Protein AF-A0A4Y8CAW3-F1 (afdb_monomer_lite)

Secondary structure (DSSP, 8-state):
-TTSTTHHHHHHHHH-EEEEEETTEEEEEEHHHHHHHHHHHHHHHHHHHHHHHHHHHSGGG-HHHHHHHHHHHHHHHHHHHHHHHHHHTT-HHHHTTTTTTT---HHHHHHHHHHTGGGS-HHHHHHHHHHHHHH-

pLDDT: mean 84.53, std 7.82, range [66.5, 94.62]

Foldseek 3Di:
DCPDPCNVVVVCQQQDWDWDDDPVDIDIDGNVVVCCVVVVVVVVVVLVVVVVCCCPPNPVVDVVSCVVLLVVLVCLQPVQLVVQCVVCVVPPVSNVCSLVSQQDDLVVVLVVVVVVPPPDDPVVNVSSSSSNSNSD

Structure (mmCIF, N/CA/C/O backbone):
data_AF-A0A4Y8CAW3-F1
#
_entry.id   AF-A0A4Y8CAW3-F1
#
loop_
_atom_site.group_PDB
_atom_site.id
_atom_site.type_symbol
_atom_site.label_atom_id
_atom_site.label_alt_id
_atom_site.label_comp_id
_atom_site.label_asym_id
_atom_site.label_entity_id
_atom_site.label_seq_id
_atom_site.pdbx_PDB_ins_code
_atom_site.Cartn_x
_atom_site.Cartn_y
_atom_site.Cartn_z
_atom_site.occupancy
_atom_site.B_iso_or_equiv
_atom_site.auth_seq_id
_atom_site.auth_comp_id
_atom_site.auth_asym_id
_atom_site.auth_atom_id
_atom_site.pdbx_PDB_model_num
ATOM 1 N N . CYS A 1 1 ? 8.414 15.376 -11.553 1.00 75.94 1 CYS A N 1
ATOM 2 C CA . CYS A 1 1 ? 9.482 15.003 -12.511 1.00 75.94 1 CYS A CA 1
ATOM 3 C C . CYS A 1 1 ? 8.961 14.309 -13.769 1.00 75.94 1 CYS A C 1
ATOM 5 O O . CYS A 1 1 ? 9.469 14.597 -14.839 1.00 75.94 1 CYS A O 1
ATOM 7 N N . LYS A 1 2 ? 7.933 13.449 -13.689 1.00 84.00 2 LYS A N 1
ATOM 8 C CA . LYS A 1 2 ? 7.431 12.707 -14.861 1.00 84.00 2 LYS A CA 1
ATOM 9 C C . LYS A 1 2 ? 6.878 13.574 -16.010 1.00 84.00 2 LYS A C 1
ATOM 11 O O . LYS A 1 2 ? 7.006 13.184 -17.157 1.00 84.00 2 LYS A O 1
ATOM 16 N N . ASN A 1 3 ? 6.331 14.757 -15.713 1.00 90.88 3 ASN A N 1
ATOM 17 C CA . ASN A 1 3 ? 5.766 15.675 -16.719 1.00 90.88 3 ASN A CA 1
ATOM 18 C C . ASN A 1 3 ? 6.699 16.848 -17.081 1.00 90.88 3 ASN A C 1
ATOM 20 O O . ASN A 1 3 ? 6.252 17.817 -17.686 1.00 90.88 3 ASN A O 1
ATOM 24 N N . SER A 1 4 ? 7.969 16.815 -16.664 1.00 93.38 4 SER A N 1
ATOM 25 C CA . SER A 1 4 ? 8.944 17.867 -16.982 1.00 93.38 4 SER A CA 1
ATOM 26 C C . SER A 1 4 ? 9.959 17.400 -18.030 1.00 93.38 4 SER A C 1
ATOM 28 O O . SER A 1 4 ? 9.973 16.237 -18.429 1.00 93.38 4 SER A O 1
ATOM 30 N N . SER A 1 5 ? 10.850 18.299 -18.461 1.00 91.94 5 SER A N 1
ATOM 31 C CA . SER A 1 5 ? 11.972 17.980 -19.363 1.00 91.94 5 SER A CA 1
ATOM 32 C C . SER A 1 5 ? 12.932 16.919 -18.804 1.00 91.94 5 SER A C 1
ATOM 34 O O . SER A 1 5 ? 13.673 16.304 -19.561 1.00 91.94 5 SER A O 1
ATOM 36 N N . LEU A 1 6 ? 12.892 16.670 -17.491 1.00 91.50 6 LEU A N 1
ATOM 37 C CA . LEU A 1 6 ? 13.658 15.628 -16.799 1.00 91.50 6 LEU A CA 1
ATOM 38 C C . LEU A 1 6 ? 12.946 14.263 -16.779 1.00 91.50 6 LEU A C 1
ATOM 40 O O . LEU A 1 6 ? 13.395 13.354 -16.084 1.00 91.50 6 LEU A O 1
ATOM 44 N N . SER A 1 7 ? 11.830 14.115 -17.495 1.00 92.31 7 SER A N 1
ATOM 45 C CA . SER A 1 7 ? 11.023 12.890 -17.518 1.00 92.31 7 SER A CA 1
ATOM 46 C C . SER A 1 7 ? 11.817 11.660 -17.945 1.00 92.31 7 SER A C 1
ATOM 48 O O . SER A 1 7 ? 11.718 10.644 -17.269 1.00 92.31 7 SER A O 1
ATOM 50 N N . VAL A 1 8 ? 12.646 11.783 -18.987 1.00 90.25 8 VAL A N 1
ATOM 51 C CA . VAL A 1 8 ? 13.484 10.693 -19.517 1.00 90.25 8 VAL A CA 1
ATOM 52 C C . VAL A 1 8 ? 14.478 10.207 -18.464 1.00 90.25 8 VAL A C 1
ATOM 54 O O . VAL A 1 8 ? 14.491 9.032 -18.120 1.00 90.25 8 VAL A O 1
ATOM 57 N N . ILE A 1 9 ? 15.237 11.127 -17.859 1.00 92.06 9 ILE A N 1
ATOM 58 C CA . ILE A 1 9 ? 16.205 10.795 -16.800 1.00 92.06 9 ILE A CA 1
ATOM 59 C C . ILE A 1 9 ? 15.499 10.127 -15.615 1.00 92.06 9 ILE A C 1
ATOM 61 O O . ILE A 1 9 ? 16.007 9.168 -15.041 1.00 92.06 9 ILE A O 1
ATOM 65 N N . TYR A 1 10 ? 14.314 10.622 -15.251 1.00 91.19 10 TYR A N 1
ATOM 66 C CA . TYR A 1 10 ? 13.515 10.057 -14.172 1.00 91.19 10 TYR A CA 1
ATOM 67 C C . TYR A 1 10 ? 13.047 8.628 -14.492 1.00 91.19 10 TYR A C 1
ATOM 69 O O . TYR A 1 10 ? 13.227 7.742 -13.664 1.00 91.19 10 TYR A O 1
ATOM 77 N N . THR A 1 11 ? 12.475 8.375 -15.673 1.00 89.94 11 THR A N 1
ATOM 78 C CA . THR A 1 11 ? 12.001 7.031 -16.044 1.00 89.94 11 THR A CA 1
ATOM 79 C C . THR A 1 11 ? 13.142 6.039 -16.201 1.00 89.94 11 THR A C 1
ATOM 81 O O . THR A 1 11 ? 13.036 4.923 -15.702 1.00 89.94 11 THR A O 1
ATOM 84 N N . ASP A 1 12 ? 14.242 6.452 -16.827 1.00 91.38 12 ASP A N 1
ATOM 85 C CA . ASP A 1 12 ? 15.396 5.583 -17.067 1.00 91.38 12 ASP A CA 1
ATOM 86 C C . ASP A 1 12 ? 16.062 5.181 -15.752 1.00 91.38 12 ASP A C 1
ATOM 88 O O . ASP A 1 12 ? 16.448 4.027 -15.576 1.00 91.38 12 ASP A O 1
ATOM 92 N N . PHE A 1 13 ? 16.130 6.108 -14.792 1.00 91.25 13 PHE A N 1
ATOM 93 C CA . PHE A 1 13 ? 16.611 5.809 -13.450 1.00 91.25 13 PHE A CA 1
ATOM 94 C C . PHE A 1 13 ? 15.757 4.734 -12.769 1.00 91.25 13 PHE A C 1
ATOM 96 O O . PHE A 1 13 ? 16.299 3.750 -12.279 1.00 91.25 13 PHE A O 1
ATOM 103 N N . PHE A 1 14 ? 14.428 4.875 -12.756 1.00 90.94 14 PHE A N 1
ATOM 104 C CA . PHE A 1 14 ? 13.555 3.909 -12.077 1.00 90.94 14 PHE A CA 1
ATOM 105 C C . PHE A 1 14 ? 13.471 2.551 -12.791 1.00 90.94 14 PHE A C 1
ATOM 107 O O . PHE A 1 14 ? 13.304 1.531 -12.126 1.00 90.94 14 PHE A O 1
ATOM 114 N N . HIS A 1 15 ? 13.646 2.511 -14.113 1.00 92.06 15 HIS A N 1
ATOM 115 C CA . HIS A 1 15 ? 13.668 1.266 -14.888 1.00 92.06 15 HIS A CA 1
ATOM 116 C C . HIS A 1 15 ? 15.052 0.611 -14.989 1.00 92.06 15 HIS A C 1
ATOM 118 O O . HIS A 1 15 ? 15.170 -0.465 -15.579 1.00 92.06 15 HIS A O 1
ATOM 124 N N . ALA A 1 16 ? 16.100 1.206 -14.411 1.00 91.25 16 ALA A N 1
ATOM 125 C CA . ALA A 1 16 ? 17.419 0.591 -14.392 1.00 91.25 16 ALA A CA 1
ATOM 126 C C . ALA A 1 16 ? 17.383 -0.741 -13.624 1.00 91.25 16 ALA A C 1
ATOM 128 O O . ALA A 1 16 ? 16.869 -0.821 -12.505 1.00 91.25 16 ALA A O 1
ATOM 129 N N . ASN A 1 17 ? 17.937 -1.794 -14.228 1.00 90.88 17 ASN A N 1
ATOM 130 C CA . ASN A 1 17 ? 17.992 -3.115 -13.613 1.00 90.88 17 ASN A CA 1
ATOM 131 C C . ASN A 1 17 ? 19.089 -3.165 -12.552 1.00 90.88 17 ASN A C 1
ATOM 133 O O . ASN A 1 17 ? 20.263 -2.925 -12.837 1.00 90.88 17 ASN A O 1
ATOM 137 N N . PHE A 1 18 ? 18.705 -3.540 -11.338 1.00 91.31 18 PHE A N 1
ATOM 138 C CA . PHE A 1 18 ? 19.607 -3.770 -10.226 1.00 91.31 18 PHE A CA 1
ATOM 139 C C . PHE A 1 18 ? 19.587 -5.255 -9.858 1.00 91.31 18 PHE A C 1
ATOM 141 O O . PHE A 1 18 ? 18.533 -5.839 -9.586 1.00 91.31 18 PHE A O 1
ATOM 148 N N . THR A 1 19 ? 20.765 -5.877 -9.887 1.00 90.75 19 THR A N 1
ATOM 149 C CA . THR A 1 19 ? 20.924 -7.316 -9.654 1.00 90.75 19 THR A CA 1
ATOM 150 C C . THR A 1 19 ? 21.727 -7.540 -8.384 1.00 90.75 19 THR A C 1
ATOM 152 O O . THR A 1 19 ? 22.836 -7.027 -8.261 1.00 90.75 19 THR A O 1
ATOM 155 N N . VAL A 1 20 ? 21.176 -8.319 -7.454 1.00 89.69 20 VAL A N 1
ATOM 156 C CA . VAL A 1 20 ? 21.837 -8.720 -6.206 1.00 89.69 20 VAL A CA 1
ATOM 157 C C . VAL A 1 20 ? 21.865 -10.238 -6.154 1.00 89.69 20 VAL A C 1
ATOM 159 O O . VAL A 1 20 ? 20.837 -10.888 -6.345 1.00 89.69 20 VAL A O 1
ATOM 162 N N . GLY A 1 21 ? 23.032 -10.820 -5.899 1.00 90.00 21 GLY A N 1
ATOM 163 C CA . GLY A 1 21 ? 23.146 -12.267 -5.831 1.00 90.00 21 GLY A CA 1
ATOM 164 C C . GLY A 1 21 ? 24.540 -12.795 -5.548 1.00 90.00 21 GLY A C 1
ATOM 165 O O . GLY A 1 21 ? 25.526 -12.067 -5.622 1.00 90.00 21 GLY A O 1
ATOM 166 N N . PHE A 1 22 ? 24.580 -14.089 -5.257 1.00 89.50 22 PHE A N 1
ATOM 167 C CA . PHE A 1 22 ? 25.776 -14.927 -5.195 1.00 89.50 22 PHE A CA 1
ATOM 168 C C . PHE A 1 22 ? 25.745 -15.924 -6.368 1.00 89.50 22 PHE A C 1
ATOM 170 O O . PHE A 1 22 ? 24.735 -16.012 -7.065 1.00 89.50 22 PHE A O 1
ATOM 177 N N . ASP A 1 23 ? 26.817 -16.691 -6.587 1.00 84.69 23 ASP A N 1
ATOM 178 C CA . ASP A 1 23 ? 27.018 -17.524 -7.792 1.00 84.69 23 ASP A CA 1
ATOM 179 C C . ASP A 1 23 ? 25.782 -18.308 -8.273 1.00 84.69 23 ASP A C 1
ATOM 181 O O . ASP A 1 23 ? 25.457 -18.275 -9.458 1.00 84.69 23 ASP A O 1
ATOM 185 N N . HIS A 1 24 ? 25.054 -18.978 -7.373 1.00 87.56 24 HIS A N 1
ATOM 186 C CA . HIS A 1 24 ? 23.883 -19.795 -7.730 1.00 87.56 24 HIS A CA 1
ATOM 187 C C . HIS A 1 24 ? 22.525 -19.130 -7.462 1.00 87.56 24 HIS A C 1
ATOM 189 O O . HIS A 1 24 ? 21.489 -19.731 -7.740 1.00 87.56 24 HIS A O 1
ATOM 195 N N . PHE A 1 25 ? 22.501 -17.913 -6.915 1.00 85.38 25 PHE A N 1
ATOM 196 C CA . PHE A 1 25 ? 21.260 -17.220 -6.582 1.00 85.38 25 PHE A CA 1
ATOM 197 C C . PHE A 1 25 ? 21.372 -15.734 -6.896 1.00 85.38 25 PHE A C 1
ATOM 199 O O . PHE A 1 25 ? 22.021 -14.988 -6.163 1.00 85.38 25 PHE A O 1
ATOM 206 N N . GLN A 1 26 ? 20.716 -15.312 -7.976 1.00 90.31 26 GLN A N 1
ATOM 207 C CA . GLN A 1 26 ? 20.690 -13.926 -8.427 1.00 90.31 26 GLN A CA 1
ATOM 208 C C . GLN A 1 26 ? 19.249 -13.452 -8.583 1.00 90.31 26 GLN A C 1
ATOM 210 O O . GLN A 1 26 ? 18.441 -14.091 -9.255 1.00 90.31 26 GLN A O 1
ATOM 215 N N . ILE A 1 27 ? 18.937 -12.312 -7.971 1.00 89.62 27 ILE A N 1
ATOM 216 C CA . ILE A 1 27 ? 17.671 -11.606 -8.146 1.00 89.62 27 ILE A CA 1
ATOM 217 C C . ILE A 1 27 ? 17.971 -10.337 -8.934 1.00 89.62 27 ILE A C 1
ATOM 219 O O . ILE A 1 27 ? 18.676 -9.454 -8.447 1.00 89.62 27 ILE A O 1
ATOM 223 N N . SER A 1 28 ? 17.424 -10.248 -10.145 1.00 90.75 28 SER A N 1
ATOM 224 C CA . SER A 1 28 ? 17.469 -9.049 -10.982 1.00 90.75 28 SER A CA 1
ATOM 225 C C . SER A 1 28 ? 16.072 -8.449 -11.059 1.00 90.75 28 SER A C 1
ATOM 227 O O . SER A 1 28 ? 15.128 -9.133 -11.456 1.00 90.75 28 SER A O 1
ATOM 229 N N . LYS A 1 29 ? 15.931 -7.193 -10.640 1.00 90.81 29 LYS A N 1
ATOM 230 C CA . LYS A 1 29 ? 14.682 -6.426 -10.719 1.00 90.81 29 LYS A CA 1
ATOM 231 C C . LYS A 1 29 ? 15.012 -4.977 -11.059 1.00 90.81 29 LYS A C 1
ATOM 233 O O . LYS A 1 29 ? 16.111 -4.503 -10.770 1.00 90.81 29 LYS A O 1
ATOM 238 N N . SER A 1 30 ? 14.065 -4.268 -11.653 1.00 93.38 30 SER A N 1
ATOM 239 C CA . SER A 1 30 ? 14.174 -2.826 -11.847 1.00 93.38 30 SER A CA 1
ATOM 240 C C . SER A 1 30 ? 14.155 -2.083 -10.504 1.00 93.38 30 SER A C 1
ATOM 242 O O . SER A 1 30 ? 13.668 -2.600 -9.492 1.00 93.38 30 SER A O 1
ATOM 244 N N . LEU A 1 31 ? 14.741 -0.884 -10.467 1.00 91.31 31 LEU A N 1
ATOM 245 C CA . LEU A 1 31 ? 14.855 -0.098 -9.236 1.00 91.31 31 LEU A CA 1
ATOM 246 C C . LEU A 1 31 ? 13.494 0.267 -8.635 1.00 91.31 31 LEU A C 1
ATOM 248 O O . LEU A 1 31 ? 13.360 0.260 -7.414 1.00 91.31 31 LEU A O 1
ATOM 252 N N . ASP A 1 32 ? 12.478 0.536 -9.454 1.00 91.31 32 ASP A N 1
ATOM 253 C CA . ASP A 1 32 ? 11.110 0.765 -8.982 1.00 91.31 32 ASP A CA 1
ATOM 254 C C . ASP A 1 32 ? 10.554 -0.428 -8.193 1.00 91.31 32 ASP A C 1
ATOM 256 O O . ASP A 1 32 ? 9.994 -0.230 -7.117 1.00 91.31 32 ASP A O 1
ATOM 260 N N . LEU A 1 33 ? 10.775 -1.658 -8.666 1.00 90.62 33 LEU A N 1
ATOM 261 C CA . LEU A 1 33 ? 10.350 -2.871 -7.967 1.00 90.62 33 LEU A CA 1
ATOM 262 C C . LEU A 1 33 ? 11.127 -3.084 -6.665 1.00 90.62 33 LEU A C 1
ATOM 264 O O . LEU A 1 33 ? 10.525 -3.419 -5.652 1.00 90.62 33 LEU A O 1
ATOM 268 N N . TRP A 1 34 ? 12.443 -2.852 -6.659 1.00 93.06 34 TRP A N 1
ATOM 269 C CA . TRP A 1 34 ? 13.247 -2.945 -5.433 1.00 93.06 34 TRP A CA 1
ATOM 270 C C . TRP A 1 34 ? 12.801 -1.950 -4.362 1.00 93.06 34 TRP A C 1
ATOM 272 O O . TRP A 1 34 ? 12.680 -2.311 -3.191 1.00 93.06 34 TRP A O 1
ATOM 282 N N . ILE A 1 35 ? 12.572 -0.698 -4.760 1.00 92.25 35 ILE A N 1
ATOM 283 C CA . ILE A 1 35 ? 12.142 0.363 -3.850 1.00 92.25 35 ILE A CA 1
ATOM 284 C C . ILE A 1 35 ? 10.737 0.063 -3.331 1.00 92.25 35 ILE A C 1
ATOM 286 O O . ILE A 1 35 ? 10.502 0.196 -2.133 1.00 92.25 35 ILE A O 1
ATOM 290 N N . ASN A 1 36 ? 9.828 -0.365 -4.209 1.00 92.12 36 ASN A N 1
ATOM 291 C CA . ASN A 1 36 ? 8.469 -0.728 -3.837 1.00 92.12 36 ASN A CA 1
ATOM 292 C C . ASN A 1 36 ? 8.471 -1.896 -2.838 1.00 92.12 36 ASN A C 1
ATOM 294 O O . ASN A 1 36 ? 8.039 -1.712 -1.703 1.00 92.12 36 ASN A O 1
ATOM 298 N N . ASP A 1 37 ? 9.074 -3.033 -3.197 1.00 90.12 37 ASP A N 1
ATOM 299 C CA . ASP A 1 37 ? 9.139 -4.216 -2.331 1.00 90.12 37 ASP A CA 1
ATOM 300 C C . ASP A 1 37 ? 9.791 -3.889 -0.974 1.00 90.12 37 ASP A C 1
ATOM 302 O O . ASP A 1 37 ? 9.310 -4.317 0.074 1.00 90.12 37 ASP A O 1
ATOM 306 N N . GLY A 1 38 ? 10.873 -3.101 -0.973 1.00 92.56 38 GLY A N 1
ATOM 307 C CA . GLY A 1 38 ? 11.592 -2.724 0.244 1.00 92.56 38 GLY A CA 1
ATOM 308 C C . GLY A 1 38 ? 10.807 -1.776 1.153 1.00 92.56 38 GLY A C 1
ATOM 309 O O . GLY A 1 38 ? 10.696 -2.022 2.356 1.00 92.56 38 GLY A O 1
ATOM 310 N N . LEU A 1 39 ? 10.255 -0.691 0.601 1.00 93.00 39 LEU A N 1
ATOM 311 C CA . LEU A 1 39 ? 9.504 0.294 1.383 1.00 93.00 39 LEU A CA 1
ATOM 312 C C . LEU A 1 39 ? 8.172 -0.274 1.872 1.00 93.00 39 LEU A C 1
ATOM 314 O O . LEU A 1 39 ? 7.831 -0.077 3.039 1.00 93.00 39 LEU A O 1
ATOM 318 N N . ILE A 1 40 ? 7.455 -1.014 1.022 1.00 88.62 40 ILE A N 1
ATOM 319 C CA . ILE A 1 40 ? 6.203 -1.672 1.400 1.00 88.62 40 ILE A CA 1
ATOM 320 C C . ILE A 1 40 ? 6.454 -2.729 2.481 1.00 88.62 40 ILE A C 1
ATOM 322 O O . ILE A 1 40 ? 5.686 -2.802 3.438 1.00 88.62 40 ILE A O 1
ATOM 326 N N . ALA A 1 41 ? 7.554 -3.488 2.419 1.00 91.38 41 ALA A N 1
ATOM 327 C CA . ALA A 1 41 ? 7.895 -4.433 3.483 1.00 91.38 41 ALA A CA 1
ATOM 328 C C . ALA A 1 41 ? 8.092 -3.743 4.845 1.00 91.38 41 ALA A C 1
ATOM 330 O O . ALA A 1 41 ? 7.587 -4.225 5.860 1.00 91.38 41 ALA A O 1
ATOM 331 N N . ILE A 1 42 ? 8.790 -2.601 4.882 1.00 93.56 42 ILE A N 1
ATOM 332 C CA . ILE A 1 42 ? 8.964 -1.814 6.116 1.00 93.56 42 ILE A CA 1
ATOM 333 C C . ILE A 1 42 ? 7.619 -1.245 6.589 1.00 93.56 42 ILE A C 1
ATOM 335 O O . ILE A 1 42 ? 7.320 -1.278 7.782 1.00 93.56 42 ILE A O 1
ATOM 339 N N . PHE A 1 43 ? 6.793 -0.753 5.666 1.00 86.56 43 PHE A N 1
ATOM 340 C CA . PHE A 1 43 ? 5.469 -0.214 5.968 1.00 86.56 43 PHE A CA 1
ATOM 341 C C . PHE A 1 43 ? 4.549 -1.270 6.601 1.00 86.56 43 PHE A C 1
ATOM 343 O O . PHE A 1 43 ? 4.043 -1.053 7.704 1.00 86.56 43 PHE A O 1
ATOM 350 N N . PHE A 1 44 ? 4.414 -2.448 5.981 1.00 84.81 44 PHE A N 1
ATOM 351 C CA . PHE A 1 44 ? 3.610 -3.544 6.532 1.00 84.81 44 PHE A CA 1
ATOM 352 C C . PHE A 1 44 ? 4.188 -4.120 7.824 1.00 84.81 44 PHE A C 1
ATOM 354 O O . PHE A 1 44 ? 3.428 -4.574 8.676 1.00 84.81 44 PHE A O 1
ATOM 361 N N . LEU A 1 45 ? 5.510 -4.075 8.026 1.00 90.25 45 LEU A N 1
ATOM 362 C CA . LEU A 1 45 ? 6.103 -4.429 9.315 1.00 90.25 45 LEU A CA 1
ATOM 363 C C . LEU A 1 45 ? 5.609 -3.489 10.424 1.00 90.25 45 LEU A C 1
ATOM 365 O O . LEU A 1 45 ? 5.185 -3.960 11.479 1.00 90.25 45 LEU A O 1
ATOM 369 N N . CYS A 1 46 ? 5.636 -2.175 10.187 1.00 88.25 46 CYS A N 1
ATOM 370 C CA . CYS A 1 46 ? 5.128 -1.185 11.136 1.00 88.25 46 CYS A CA 1
ATOM 371 C C . CYS A 1 46 ? 3.631 -1.384 11.410 1.00 88.25 46 CYS A C 1
ATOM 373 O O . CYS A 1 46 ? 3.230 -1.434 12.573 1.00 88.25 46 CYS A O 1
ATOM 375 N N . ILE A 1 47 ? 2.825 -1.578 10.360 1.00 83.62 47 ILE A N 1
ATOM 376 C CA . ILE A 1 47 ? 1.390 -1.870 10.493 1.00 83.62 47 ILE A CA 1
ATOM 377 C C . ILE A 1 47 ? 1.158 -3.153 11.292 1.00 83.62 47 ILE A C 1
ATOM 379 O O . ILE A 1 47 ? 0.341 -3.169 12.208 1.00 83.62 47 ILE A O 1
ATOM 383 N N . GLY A 1 48 ? 1.897 -4.224 11.002 1.00 85.75 48 GLY A N 1
ATOM 384 C CA . GLY A 1 48 ? 1.763 -5.498 11.705 1.00 85.75 48 GLY A CA 1
ATOM 385 C C . GLY A 1 48 ? 2.088 -5.391 13.198 1.00 85.75 48 GLY A C 1
ATOM 386 O O . GLY A 1 48 ? 1.431 -6.027 14.028 1.00 85.75 48 GLY A O 1
ATOM 387 N N . LEU A 1 49 ? 3.071 -4.563 13.565 1.00 88.50 49 LEU A N 1
ATOM 388 C CA . LEU A 1 49 ? 3.396 -4.276 14.964 1.00 88.50 49 LEU A CA 1
ATOM 389 C C . LEU A 1 49 ? 2.292 -3.469 15.659 1.00 88.50 49 LEU A C 1
ATOM 391 O O . LEU A 1 49 ? 1.932 -3.802 16.791 1.00 88.50 49 LEU A O 1
ATOM 395 N N . GLU A 1 50 ? 1.729 -2.467 14.985 1.00 83.50 50 GLU A N 1
ATOM 396 C CA . GLU A 1 50 ? 0.623 -1.658 15.509 1.00 83.50 50 GLU A CA 1
ATOM 397 C C . GLU A 1 50 ? -0.644 -2.501 15.691 1.00 83.50 50 GLU A C 1
ATOM 399 O O . GLU A 1 50 ? -1.254 -2.499 16.759 1.00 83.50 50 GLU A O 1
ATOM 404 N N . LEU A 1 51 ? -0.980 -3.330 14.700 1.00 81.19 51 LEU A N 1
ATOM 405 C CA . LEU A 1 51 ? -2.101 -4.262 14.769 1.00 81.19 51 LEU A CA 1
ATOM 406 C C . LEU A 1 51 ? -1.950 -5.216 15.960 1.00 81.19 51 LEU A C 1
ATOM 408 O O . LEU A 1 51 ? -2.888 -5.425 16.731 1.00 81.19 51 LEU A O 1
ATOM 412 N N . LYS A 1 52 ? -0.747 -5.766 16.164 1.00 84.94 52 LYS A N 1
ATOM 413 C CA . LYS A 1 52 ? -0.453 -6.609 17.329 1.00 84.94 52 LYS A CA 1
ATOM 414 C C . LYS A 1 52 ? -0.631 -5.843 18.642 1.00 84.94 52 LYS A C 1
ATOM 416 O O . LYS A 1 52 ? -1.161 -6.406 19.603 1.00 84.94 52 LYS A O 1
ATOM 421 N N . TYR A 1 53 ? -0.180 -4.592 18.711 1.00 85.06 53 TYR A N 1
ATOM 422 C CA . TYR A 1 53 ? -0.359 -3.746 19.889 1.00 85.06 53 TYR A CA 1
ATOM 423 C C . TYR A 1 53 ? -1.848 -3.494 20.183 1.00 85.06 53 TYR A C 1
ATOM 425 O O . TYR A 1 53 ? -2.293 -3.713 21.315 1.00 85.06 53 TYR A O 1
ATOM 433 N N . GLU A 1 54 ? -2.629 -3.141 19.163 1.00 78.19 54 GLU A N 1
ATOM 434 C CA . GLU A 1 54 ? -4.064 -2.875 19.270 1.00 78.19 54 GLU A CA 1
ATOM 435 C C . GLU A 1 54 ? -4.864 -4.115 19.699 1.00 78.19 54 GLU A C 1
ATOM 437 O O . GLU A 1 54 ? -5.741 -4.022 20.561 1.00 78.19 54 GLU A O 1
ATOM 442 N N . ILE A 1 55 ? -4.522 -5.301 19.184 1.00 79.69 55 ILE A N 1
ATOM 443 C CA . ILE A 1 55 ? -5.163 -6.569 19.577 1.00 79.69 55 ILE A CA 1
ATOM 444 C C . ILE A 1 55 ? -4.890 -6.903 21.053 1.00 79.69 55 ILE A C 1
ATOM 446 O O . ILE A 1 55 ? -5.777 -7.375 21.767 1.00 79.69 55 ILE A O 1
ATOM 450 N N . LEU A 1 56 ? -3.663 -6.676 21.531 1.00 85.38 56 LEU A N 1
ATOM 451 C CA . LEU A 1 56 ? -3.254 -7.073 22.882 1.00 85.38 56 LEU A CA 1
ATOM 452 C C . LEU A 1 56 ? -3.661 -6.064 23.962 1.00 85.38 56 LEU A C 1
ATOM 454 O O . LEU A 1 56 ? -4.024 -6.458 25.076 1.00 85.38 56 LEU A O 1
ATOM 458 N N . ARG A 1 57 ? -3.544 -4.766 23.670 1.00 80.19 57 ARG A N 1
ATOM 459 C CA . ARG A 1 57 ? -3.678 -3.682 24.659 1.00 80.19 57 ARG A CA 1
ATOM 460 C C . ARG A 1 57 ? -4.636 -2.573 24.244 1.00 80.19 57 ARG A C 1
ATOM 462 O O . ARG A 1 57 ? -5.037 -1.803 25.114 1.00 80.19 57 ARG A O 1
ATOM 469 N N . GLY A 1 58 ? -4.977 -2.486 22.966 1.00 72.50 58 GLY A N 1
ATOM 470 C CA . GLY A 1 58 ? -5.771 -1.397 22.424 1.00 72.50 58 GLY A CA 1
ATOM 471 C C . GLY A 1 58 ? -7.262 -1.699 22.330 1.00 72.50 58 GLY A C 1
ATOM 472 O O . GLY A 1 58 ? -7.823 -2.537 23.048 1.00 72.50 58 GLY A O 1
ATOM 473 N N . GLN A 1 59 ? -7.921 -0.959 21.446 1.00 66.50 59 GLN A N 1
ATOM 474 C CA . GLN A 1 59 ? -9.369 -0.994 21.261 1.00 66.50 59 GLN A CA 1
ATOM 475 C C . GLN A 1 59 ? -9.821 -2.277 20.560 1.00 66.50 59 GLN A C 1
ATOM 477 O O . GLN A 1 59 ? -10.966 -2.701 20.751 1.00 66.50 59 GLN A O 1
ATOM 482 N N . LEU A 1 60 ? -8.909 -2.948 19.839 1.00 66.88 60 LEU A N 1
ATOM 483 C CA . LEU A 1 60 ? -9.202 -4.204 19.150 1.00 66.88 60 LEU A CA 1
ATOM 484 C C . LEU A 1 60 ? -9.399 -5.410 20.084 1.00 66.88 60 LEU A C 1
ATOM 486 O O . LEU A 1 60 ? -9.943 -6.436 19.676 1.00 66.88 60 LEU A O 1
ATOM 490 N N . LYS A 1 61 ? -9.035 -5.289 21.365 1.00 70.19 61 LYS A N 1
ATOM 491 C CA . LYS A 1 61 ? -9.246 -6.345 22.365 1.00 70.19 61 LYS A CA 1
ATOM 492 C C . LYS A 1 61 ? -10.730 -6.669 22.588 1.00 70.19 61 LYS A C 1
ATOM 494 O O . LYS A 1 61 ? -11.078 -7.799 22.933 1.00 70.19 61 LYS A O 1
ATOM 499 N N . ASN A 1 62 ? -11.619 -5.684 22.443 1.00 76.25 62 ASN A N 1
ATOM 500 C CA . 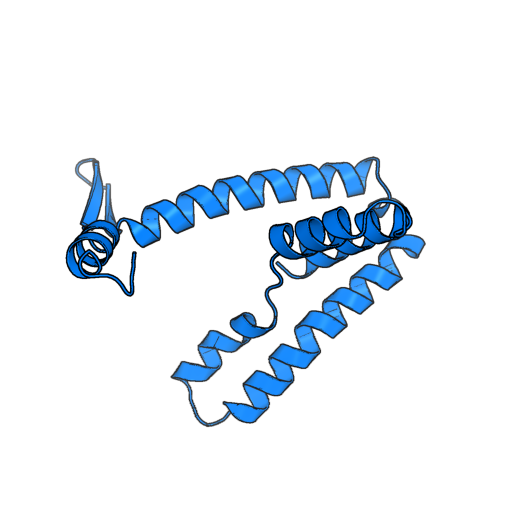ASN A 1 62 ? -13.050 -5.875 22.667 1.00 76.25 62 ASN A CA 1
ATOM 501 C C . ASN A 1 62 ? -13.781 -6.119 21.346 1.00 76.25 62 ASN A C 1
ATOM 503 O O . ASN A 1 62 ? -14.223 -5.179 20.694 1.00 76.25 62 ASN A O 1
ATOM 507 N N . ILE A 1 63 ? -13.995 -7.389 21.008 1.00 70.94 63 ILE A N 1
ATOM 508 C CA . ILE A 1 63 ? -14.614 -7.829 19.747 1.00 70.94 63 ILE A CA 1
ATOM 509 C C . ILE A 1 63 ? -15.947 -7.130 19.420 1.00 70.94 63 ILE A C 1
ATOM 511 O O . ILE A 1 63 ? -16.252 -6.897 18.252 1.00 70.94 63 ILE A O 1
ATOM 515 N N . ARG A 1 64 ? -16.727 -6.726 20.436 1.00 74.94 64 ARG A N 1
ATOM 516 C CA . ARG A 1 64 ? -17.972 -5.969 20.223 1.00 74.94 64 ARG A CA 1
ATOM 517 C C . ARG A 1 64 ? -17.711 -4.575 19.654 1.00 74.94 64 ARG A C 1
ATOM 519 O O . ARG A 1 64 ? -18.435 -4.159 18.757 1.00 74.94 64 ARG A O 1
ATOM 526 N N . ALA A 1 65 ? -16.677 -3.885 20.131 1.00 69.88 65 ALA A N 1
ATOM 527 C CA . ALA A 1 65 ? -16.288 -2.566 19.634 1.00 69.88 65 ALA A CA 1
ATOM 528 C C . ALA A 1 65 ? -15.667 -2.630 18.226 1.00 69.88 65 ALA A C 1
ATOM 530 O O . ALA A 1 65 ? -15.804 -1.687 17.455 1.00 69.88 65 ALA A O 1
ATOM 531 N N . VAL A 1 66 ? -15.039 -3.758 17.880 1.00 73.12 66 VAL A N 1
ATOM 532 C CA . VAL A 1 66 ? -14.352 -3.966 16.593 1.00 73.12 66 VAL A CA 1
ATOM 533 C C . VAL A 1 66 ? -15.292 -4.365 15.459 1.00 73.12 66 VAL A C 1
ATOM 535 O O . VAL A 1 66 ? -14.999 -4.120 14.292 1.00 73.12 66 VAL A O 1
ATOM 538 N N . SER A 1 67 ? -16.439 -4.959 15.791 1.00 80.69 67 SER A N 1
ATOM 539 C CA . SER A 1 67 ? -17.397 -5.447 14.795 1.00 80.69 67 SER A CA 1
ATOM 540 C C . SER A 1 67 ? -17.797 -4.377 13.771 1.00 80.69 67 SER A C 1
ATOM 542 O O . SER A 1 67 ? -17.745 -4.633 12.573 1.00 80.69 67 SER A O 1
ATOM 544 N N . LEU A 1 68 ? -18.127 -3.164 14.227 1.00 80.50 68 LEU A N 1
ATOM 545 C CA . LEU A 1 68 ? -18.527 -2.059 13.356 1.00 80.50 68 LEU A CA 1
ATOM 546 C C . LEU A 1 68 ? -17.420 -1.661 12.353 1.00 80.50 68 LEU A C 1
ATOM 548 O O . LEU A 1 68 ? -17.725 -1.627 11.162 1.00 80.50 68 LEU A O 1
ATOM 552 N N . PRO A 1 69 ? -16.163 -1.399 12.772 1.00 76.38 69 PRO A N 1
ATOM 553 C CA . PRO A 1 69 ? -15.072 -1.151 11.830 1.00 76.38 69 PRO A CA 1
ATOM 554 C C . PRO A 1 69 ? -14.840 -2.299 10.847 1.00 76.38 69 PRO A C 1
ATOM 556 O O . PRO A 1 69 ? -14.690 -2.035 9.663 1.00 76.38 69 PRO A O 1
ATOM 559 N N . ILE A 1 70 ? -14.877 -3.559 11.295 1.00 80.06 70 ILE A N 1
ATOM 560 C CA . ILE A 1 70 ? -14.668 -4.708 10.398 1.00 80.06 70 ILE A CA 1
ATOM 561 C C . ILE A 1 70 ? -15.751 -4.772 9.321 1.00 80.06 70 ILE A C 1
ATOM 563 O O . ILE A 1 70 ? -15.439 -4.913 8.144 1.00 80.06 70 ILE A O 1
ATOM 567 N N . PHE A 1 71 ? -17.028 -4.661 9.695 1.00 85.12 71 PHE A N 1
ATOM 568 C CA . PHE A 1 71 ? -18.109 -4.678 8.706 1.00 85.12 71 PHE A CA 1
ATOM 569 C C . PHE A 1 71 ? -18.058 -3.459 7.779 1.00 85.12 71 PHE A C 1
ATOM 571 O O . PHE A 1 71 ? -18.386 -3.582 6.600 1.00 85.12 71 PHE A O 1
ATOM 578 N N . GLY A 1 72 ? -17.619 -2.306 8.295 1.00 83.00 72 GLY A N 1
ATOM 579 C CA . GLY A 1 72 ? -17.348 -1.111 7.500 1.00 83.00 72 GLY A CA 1
ATOM 580 C C . GLY A 1 72 ? -16.257 -1.338 6.453 1.00 83.00 72 GLY A C 1
ATOM 581 O O . GLY A 1 72 ? -16.501 -1.045 5.287 1.00 83.00 72 GLY A O 1
ATOM 582 N N . ALA A 1 73 ? -15.113 -1.908 6.849 1.00 81.94 73 ALA A N 1
ATOM 583 C CA . ALA A 1 73 ? -13.989 -2.230 5.960 1.00 81.94 73 ALA A CA 1
ATOM 584 C C . ALA A 1 73 ? -14.416 -3.254 4.907 1.00 81.94 73 ALA A C 1
ATOM 586 O O . ALA A 1 73 ? -14.351 -3.003 3.713 1.00 81.94 73 ALA A O 1
ATOM 587 N N . LEU A 1 74 ? -15.026 -4.366 5.333 1.00 86.25 74 LEU A N 1
ATOM 588 C CA . LEU A 1 74 ? -15.523 -5.387 4.409 1.00 86.25 74 LEU A CA 1
ATOM 589 C C . LEU A 1 74 ? -16.514 -4.818 3.387 1.00 86.25 74 LEU A C 1
ATOM 591 O O . LEU A 1 74 ? -16.425 -5.136 2.204 1.00 86.25 74 LEU A O 1
ATOM 595 N N . GLY A 1 75 ? -17.446 -3.962 3.814 1.00 87.81 75 GLY A N 1
ATOM 596 C CA . GLY A 1 75 ? -18.347 -3.264 2.897 1.00 87.81 75 GLY A CA 1
ATOM 597 C C . GLY A 1 75 ? -17.606 -2.306 1.958 1.00 87.81 75 GLY A C 1
ATOM 598 O O . GLY A 1 75 ? -17.913 -2.266 0.763 1.00 87.81 75 GLY A O 1
ATOM 599 N N . GLY A 1 76 ? -16.624 -1.578 2.495 1.00 85.25 76 GLY A N 1
ATOM 600 C CA . GLY A 1 76 ? -15.735 -0.660 1.786 1.00 85.25 76 GLY A CA 1
ATOM 601 C C . GLY A 1 76 ? -14.838 -1.337 0.753 1.00 85.25 76 GLY A C 1
ATOM 602 O O . GLY A 1 76 ? -14.604 -0.745 -0.288 1.00 85.25 76 GLY A O 1
ATOM 603 N N . MET A 1 77 ? -14.441 -2.591 0.969 1.00 87.31 77 MET A N 1
ATOM 604 C CA . MET A 1 77 ? -13.648 -3.396 0.038 1.00 87.31 77 MET A CA 1
ATOM 605 C C . MET A 1 77 ? -14.531 -4.116 -0.994 1.00 87.31 77 MET A C 1
ATOM 607 O O . MET A 1 77 ? -14.289 -4.044 -2.199 1.00 87.31 77 MET A O 1
ATOM 611 N N . ILE A 1 78 ? -15.588 -4.805 -0.548 1.00 91.12 78 ILE A N 1
ATOM 612 C CA . ILE A 1 78 ? -16.424 -5.651 -1.418 1.00 91.12 78 ILE A CA 1
ATOM 613 C C . ILE A 1 78 ? -17.173 -4.809 -2.454 1.00 91.12 78 ILE A C 1
ATOM 615 O O . ILE A 1 78 ? -17.261 -5.193 -3.620 1.00 91.12 78 ILE A O 1
ATOM 619 N N . THR A 1 79 ? -17.710 -3.656 -2.052 1.00 93.00 79 THR A N 1
ATOM 620 C CA . THR A 1 79 ? -18.525 -2.812 -2.937 1.00 93.00 79 THR A CA 1
ATOM 621 C C . THR A 1 79 ? -17.743 -2.310 -4.164 1.00 93.00 79 THR A C 1
ATOM 623 O O . THR A 1 79 ? -18.178 -2.592 -5.284 1.00 93.00 79 THR A O 1
ATOM 626 N N . PRO A 1 80 ? -16.594 -1.616 -4.029 1.00 91.31 80 PRO A N 1
ATOM 627 C CA . PRO A 1 80 ? -15.808 -1.174 -5.180 1.00 91.31 80 PRO A CA 1
ATOM 628 C C . PRO A 1 80 ? -15.213 -2.333 -5.984 1.00 91.31 80 PRO A C 1
ATOM 630 O O . PRO A 1 80 ? -15.195 -2.245 -7.212 1.00 91.31 80 PRO A O 1
ATOM 633 N N . ALA A 1 81 ? -14.808 -3.436 -5.340 1.00 91.00 81 ALA A N 1
ATOM 634 C CA . ALA A 1 81 ? -14.346 -4.634 -6.043 1.00 91.00 81 ALA A CA 1
ATOM 635 C C . ALA A 1 81 ? -15.424 -5.201 -6.979 1.00 91.00 81 ALA A C 1
ATOM 637 O O . ALA A 1 81 ? -15.158 -5.463 -8.154 1.00 91.00 81 ALA A O 1
ATOM 638 N N . LEU A 1 82 ? -16.659 -5.351 -6.485 1.00 93.44 82 LEU A N 1
ATOM 639 C CA . LEU A 1 82 ? -17.782 -5.856 -7.278 1.00 93.44 82 LEU A CA 1
ATOM 640 C C . LEU A 1 82 ? -18.166 -4.900 -8.405 1.00 93.44 82 LEU A C 1
ATOM 642 O O . LEU A 1 82 ? -18.424 -5.354 -9.518 1.00 93.44 82 LEU A O 1
ATOM 646 N N . ILE A 1 83 ? -18.176 -3.589 -8.148 1.00 94.31 83 ILE A N 1
ATOM 647 C CA . ILE A 1 83 ? -18.446 -2.583 -9.184 1.00 94.31 83 ILE A CA 1
ATOM 648 C C . ILE A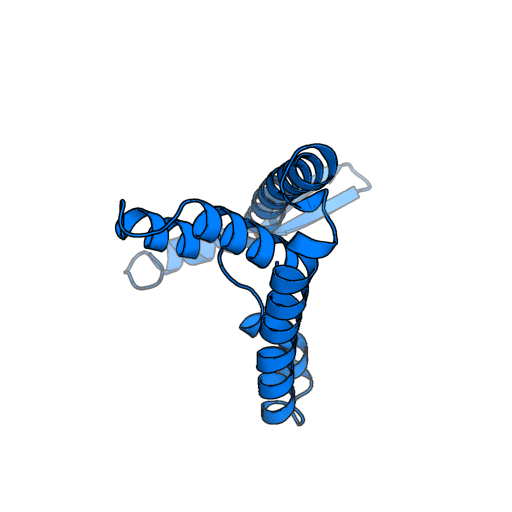 1 83 ? -17.385 -2.670 -10.288 1.00 94.31 83 ILE A C 1
ATOM 650 O O . ILE A 1 83 ? -17.728 -2.722 -11.469 1.00 94.31 83 ILE A O 1
ATOM 654 N N . PHE A 1 84 ? -16.103 -2.741 -9.924 1.00 93.88 84 PHE A N 1
ATOM 655 C CA . PHE A 1 84 ? -15.013 -2.855 -10.888 1.00 93.88 84 PHE A CA 1
ATOM 656 C C . PHE A 1 84 ? -15.088 -4.154 -11.692 1.00 93.88 84 PHE A C 1
ATOM 658 O O . PHE A 1 84 ? -14.940 -4.123 -12.916 1.00 93.88 84 PHE A O 1
ATOM 665 N N . ALA A 1 85 ? -15.353 -5.281 -11.028 1.00 92.56 85 ALA A N 1
ATOM 666 C CA . ALA A 1 85 ? -15.493 -6.579 -11.675 1.00 92.56 85 ALA A CA 1
ATOM 667 C C . ALA A 1 85 ? -16.701 -6.618 -12.621 1.00 92.56 85 ALA A C 1
ATOM 669 O O . ALA A 1 85 ? -16.590 -7.133 -13.729 1.00 92.56 85 ALA A O 1
ATOM 670 N N . ALA A 1 86 ? -17.834 -6.026 -12.233 1.00 93.19 86 ALA A N 1
ATOM 671 C CA . ALA A 1 86 ? -19.021 -5.944 -13.080 1.00 93.19 86 ALA A CA 1
ATOM 672 C C . ALA A 1 86 ? -18.762 -5.124 -14.353 1.00 93.19 86 ALA A C 1
ATOM 674 O O . ALA A 1 86 ? -19.197 -5.511 -15.436 1.00 93.19 86 ALA A O 1
ATOM 675 N N . ILE A 1 87 ? -18.016 -4.020 -14.239 1.00 94.62 87 ILE A N 1
ATOM 676 C CA . ILE A 1 87 ? -17.651 -3.171 -15.382 1.00 94.62 87 ILE A CA 1
ATOM 677 C C . ILE A 1 87 ? -16.634 -3.871 -16.299 1.00 94.62 87 ILE A C 1
ATOM 679 O O . ILE A 1 87 ? -16.727 -3.756 -17.519 1.00 94.62 87 ILE A O 1
ATOM 683 N N . ASN A 1 88 ? -15.676 -4.609 -15.732 1.00 93.00 88 ASN A N 1
ATOM 684 C CA . ASN A 1 88 ? -14.558 -5.212 -16.469 1.00 93.00 88 ASN A CA 1
ATOM 685 C C . ASN A 1 88 ? -14.725 -6.719 -16.738 1.00 93.00 88 ASN A C 1
ATOM 687 O O . ASN A 1 88 ? -13.758 -7.375 -17.124 1.00 93.00 88 ASN A O 1
ATOM 691 N N . TYR A 1 89 ? -15.933 -7.271 -16.569 1.00 90.06 89 TYR A N 1
ATOM 692 C CA . TYR A 1 89 ? -16.202 -8.714 -16.661 1.00 90.06 89 TYR A CA 1
ATOM 693 C C . TYR A 1 89 ? -15.708 -9.361 -17.959 1.00 90.06 89 TYR A C 1
ATOM 695 O O . TYR A 1 89 ? -15.213 -10.482 -17.951 1.00 90.06 89 TYR A O 1
ATOM 703 N N . SER A 1 90 ? -15.780 -8.630 -19.069 1.00 90.69 90 SER A N 1
ATOM 704 C CA . SER A 1 90 ? -15.394 -9.124 -20.393 1.00 90.69 90 SER A CA 1
ATOM 705 C C . SER A 1 90 ? -13.894 -8.996 -20.703 1.00 90.69 90 SER A C 1
ATOM 707 O O . SER A 1 90 ? -13.496 -9.245 -21.841 1.00 90.69 90 SER A O 1
ATOM 709 N N . HIS A 1 91 ? -13.060 -8.523 -19.770 1.00 92.06 91 HIS A N 1
ATOM 710 C CA . HIS A 1 91 ? -11.640 -8.232 -20.004 1.00 92.06 91 HIS A CA 1
ATOM 711 C C . HIS A 1 91 ? -10.737 -8.926 -18.975 1.00 92.06 91 HIS A C 1
ATOM 713 O O . HIS A 1 91 ? -10.452 -8.380 -17.909 1.00 92.06 91 HIS A O 1
ATOM 719 N N . ASP A 1 92 ? -10.193 -10.089 -19.348 1.00 89.69 92 ASP A N 1
ATOM 720 C CA . ASP A 1 92 ? -9.322 -10.919 -18.495 1.00 89.69 92 ASP A CA 1
ATOM 721 C C . ASP A 1 92 ? -8.118 -10.169 -17.913 1.00 89.69 92 ASP A C 1
ATOM 723 O O . ASP A 1 92 ? -7.717 -10.405 -16.773 1.00 89.69 92 ASP A O 1
ATOM 727 N N . PHE A 1 93 ? -7.517 -9.254 -18.681 1.00 91.56 93 PHE A N 1
ATOM 728 C CA . PHE A 1 93 ? -6.403 -8.446 -18.186 1.00 91.56 93 PHE A CA 1
ATOM 729 C C . PHE A 1 93 ? -6.859 -7.443 -17.122 1.00 91.56 93 PHE A C 1
ATOM 731 O O . PHE A 1 93 ? -6.249 -7.360 -16.059 1.00 91.56 93 PHE A O 1
ATOM 738 N N . ALA A 1 94 ? -7.940 -6.706 -17.393 1.00 89.75 94 ALA A N 1
ATOM 739 C CA . ALA A 1 94 ? -8.452 -5.685 -16.486 1.00 89.75 94 ALA A CA 1
ATOM 740 C C . ALA A 1 94 ? -8.951 -6.300 -15.172 1.00 89.75 94 ALA A C 1
ATOM 742 O O . ALA A 1 94 ? -8.713 -5.736 -14.109 1.00 89.75 94 ALA A O 1
ATOM 743 N N . MET A 1 95 ? -9.541 -7.499 -15.226 1.00 91.44 95 MET A N 1
ATOM 744 C CA . MET A 1 95 ? -10.024 -8.223 -14.048 1.00 91.44 95 MET A CA 1
ATOM 745 C C . MET A 1 95 ? -8.922 -8.516 -13.015 1.00 91.44 95 MET A C 1
ATOM 747 O O . MET A 1 95 ? -9.202 -8.585 -11.821 1.00 91.44 95 MET A O 1
ATOM 751 N N . LYS A 1 96 ? -7.650 -8.617 -13.429 1.00 91.69 96 LYS A N 1
ATOM 752 C CA . LYS A 1 96 ? -6.519 -8.775 -12.492 1.00 91.69 96 LYS A CA 1
ATOM 753 C C . LYS A 1 96 ? -6.340 -7.568 -11.564 1.00 91.69 96 LYS A C 1
ATOM 755 O O . LYS A 1 96 ? -5.733 -7.705 -10.510 1.00 91.69 96 LYS A O 1
ATOM 760 N N . GLY A 1 97 ? -6.874 -6.407 -11.944 1.00 88.75 97 GLY A N 1
ATOM 761 C CA . GLY A 1 97 ? -6.821 -5.159 -11.185 1.00 88.75 97 GLY A CA 1
ATOM 762 C C . GLY A 1 97 ? -7.986 -4.937 -10.217 1.00 88.75 97 GLY A C 1
ATOM 763 O O . GLY A 1 97 ? -8.174 -3.808 -9.777 1.00 88.75 97 GLY A O 1
ATOM 764 N N . TRP A 1 98 ? -8.777 -5.962 -9.881 1.00 89.12 98 TRP A N 1
ATOM 765 C CA . TRP A 1 98 ? -9.976 -5.812 -9.039 1.00 89.12 98 TRP A CA 1
ATOM 766 C C . TRP A 1 98 ? -9.717 -5.235 -7.638 1.00 89.12 98 TRP A C 1
ATOM 768 O O . TRP A 1 98 ? -10.623 -4.637 -7.064 1.00 89.12 98 TRP A O 1
ATOM 778 N N . ALA A 1 99 ? -8.496 -5.387 -7.114 1.00 86.81 99 ALA A N 1
ATOM 779 C CA . ALA A 1 99 ? -8.071 -4.859 -5.815 1.00 86.81 99 ALA A CA 1
ATOM 780 C C . ALA A 1 99 ? -7.555 -3.404 -5.873 1.00 86.81 99 ALA A C 1
ATOM 782 O O . ALA A 1 99 ? -7.379 -2.758 -4.849 1.00 86.81 99 ALA A O 1
ATOM 783 N N . ILE A 1 100 ? -7.327 -2.842 -7.067 1.00 88.50 100 ILE A N 1
ATOM 784 C CA . ILE A 1 100 ? -6.897 -1.441 -7.216 1.00 88.50 100 ILE A CA 1
ATOM 785 C C . ILE A 1 100 ? -7.896 -0.450 -6.581 1.00 88.50 100 ILE A C 1
ATOM 787 O O . ILE A 1 100 ? -7.449 0.450 -5.877 1.00 88.50 100 ILE A O 1
ATOM 791 N N . PRO A 1 101 ? -9.224 -0.562 -6.797 1.00 87.94 101 PRO A N 1
ATOM 792 C CA . PRO A 1 101 ? -10.188 0.377 -6.224 1.00 87.94 101 PRO A CA 1
ATOM 793 C C . PRO A 1 101 ? -10.521 0.114 -4.747 1.00 87.94 101 PRO A C 1
ATOM 795 O O . PRO A 1 101 ? -11.306 0.874 -4.186 1.00 87.94 101 PRO A O 1
ATOM 798 N N . THR A 1 102 ? -9.995 -0.955 -4.138 1.00 85.31 102 THR A N 1
ATOM 799 C CA . THR A 1 102 ? -10.246 -1.272 -2.723 1.00 85.31 102 THR A CA 1
ATOM 800 C C . THR A 1 102 ? -9.190 -0.684 -1.792 1.00 85.31 102 THR A C 1
ATOM 802 O O . THR A 1 102 ? -9.504 -0.379 -0.648 1.00 85.31 102 THR A O 1
ATOM 805 N N . ALA A 1 103 ? -7.959 -0.509 -2.278 1.00 82.94 103 ALA A N 1
ATOM 806 C CA . ALA A 1 103 ? -6.853 0.016 -1.484 1.00 82.94 103 ALA A CA 1
ATOM 807 C C . ALA A 1 103 ? -7.100 1.476 -1.063 1.00 82.94 103 ALA A C 1
ATOM 809 O O . ALA A 1 103 ? -7.478 2.317 -1.887 1.00 82.94 103 ALA A O 1
ATOM 810 N N . THR A 1 104 ? -6.843 1.791 0.210 1.00 83.06 104 THR A N 1
ATOM 811 C CA . THR A 1 104 ? -7.057 3.130 0.778 1.00 83.06 104 THR A CA 1
ATOM 812 C C . THR A 1 104 ? -5.767 3.642 1.416 1.00 83.06 104 THR A C 1
ATOM 814 O O . THR A 1 104 ? -5.323 3.115 2.424 1.00 83.06 104 THR A O 1
ATOM 817 N N . ASP A 1 105 ? -5.194 4.736 0.898 1.00 84.69 105 ASP A N 1
ATOM 818 C CA . ASP A 1 105 ? -3.971 5.328 1.467 1.00 84.69 105 ASP A CA 1
ATOM 819 C C . ASP A 1 105 ? -4.220 5.940 2.862 1.00 84.69 105 ASP A C 1
ATOM 821 O O . ASP A 1 105 ? -4.724 7.063 3.015 1.00 84.69 105 ASP A O 1
ATOM 825 N N . ILE A 1 106 ? -3.826 5.186 3.892 1.00 78.44 106 ILE A N 1
ATOM 826 C CA . ILE A 1 106 ? -3.962 5.545 5.309 1.00 78.44 106 ILE A CA 1
ATOM 8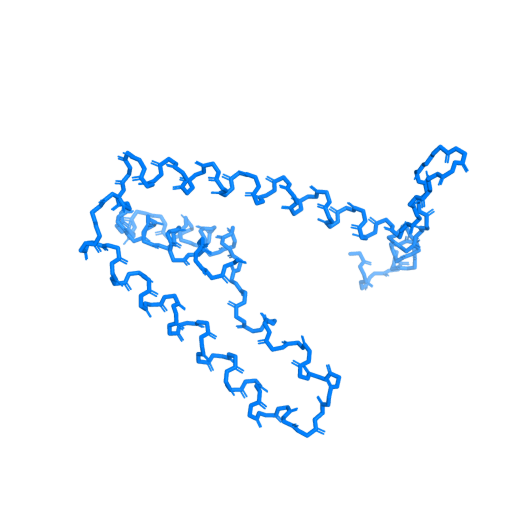27 C C . ILE A 1 106 ? -3.238 6.851 5.629 1.00 78.44 106 ILE A C 1
ATOM 829 O O . ILE A 1 106 ? -3.770 7.703 6.346 1.00 78.44 106 ILE A O 1
ATOM 833 N N . ALA A 1 107 ? -2.015 7.019 5.118 1.00 78.94 107 ALA A N 1
ATOM 834 C CA . ALA A 1 107 ? -1.179 8.170 5.435 1.00 78.94 107 ALA A CA 1
ATOM 835 C C . ALA A 1 107 ? -1.827 9.455 4.912 1.00 78.94 107 ALA A C 1
ATOM 837 O O . ALA A 1 107 ? -1.856 10.474 5.611 1.00 78.94 107 ALA A O 1
ATOM 838 N N . PHE A 1 108 ? -2.421 9.386 3.721 1.00 83.62 108 PHE A N 1
ATOM 839 C CA . PHE A 1 108 ? -3.172 10.494 3.154 1.00 83.62 108 PHE A CA 1
ATOM 840 C C . PHE A 1 108 ? -4.466 10.780 3.930 1.00 83.62 108 PHE A C 1
ATOM 842 O O . PHE A 1 108 ? -4.723 11.933 4.294 1.00 83.62 108 PHE A O 1
ATOM 849 N N . ALA A 1 109 ? -5.254 9.747 4.248 1.00 83.06 109 ALA A N 1
ATOM 850 C CA . ALA A 1 109 ? -6.500 9.894 5.002 1.00 83.06 109 ALA A CA 1
ATOM 851 C C . ALA A 1 109 ? -6.260 10.506 6.395 1.00 83.06 109 ALA A C 1
ATOM 853 O O . ALA A 1 109 ? -6.910 11.486 6.774 1.00 83.06 109 ALA A O 1
ATOM 854 N N . VAL A 1 110 ? -5.278 9.988 7.140 1.00 76.69 110 VAL A N 1
ATOM 855 C CA . VAL A 1 110 ? -4.865 10.530 8.444 1.00 76.69 110 VAL A CA 1
ATOM 856 C C . VAL A 1 110 ? -4.327 11.952 8.297 1.00 76.69 110 VAL A C 1
ATOM 858 O O . VAL A 1 110 ? -4.701 12.819 9.089 1.00 76.69 110 VAL A O 1
ATOM 861 N N . GLY A 1 111 ? -3.527 12.231 7.265 1.00 82.62 111 GLY A N 1
ATOM 862 C CA . GLY A 1 111 ? -3.026 13.574 6.974 1.00 82.62 111 GLY A CA 1
ATOM 863 C C . GLY A 1 111 ? -4.149 14.606 6.832 1.00 82.62 111 GLY A C 1
ATOM 864 O O . GLY A 1 111 ? -4.116 15.652 7.482 1.00 82.62 111 GLY A O 1
ATOM 865 N N . ILE A 1 112 ? -5.199 14.291 6.066 1.00 85.31 112 ILE A N 1
ATOM 866 C CA . ILE A 1 112 ? -6.375 15.166 5.918 1.00 85.31 112 ILE A CA 1
ATOM 867 C C . ILE A 1 112 ? -7.115 15.340 7.249 1.00 85.31 112 ILE A C 1
ATOM 869 O O . ILE A 1 112 ? -7.496 16.456 7.611 1.00 85.31 112 ILE A O 1
ATOM 873 N N . LEU A 1 113 ? -7.302 14.263 8.015 1.00 79.75 113 LEU A N 1
ATOM 874 C CA . LEU A 1 113 ? -7.954 14.337 9.327 1.00 79.75 113 LEU A CA 1
ATOM 875 C C . LEU A 1 113 ? -7.175 15.215 10.311 1.00 79.75 113 LEU A C 1
ATOM 877 O O . LEU A 1 113 ? -7.780 15.890 11.147 1.00 79.75 113 LEU A O 1
ATOM 881 N N . MET A 1 114 ? -5.845 15.237 10.216 1.00 79.88 114 MET A N 1
ATOM 882 C CA . MET A 1 114 ? -5.004 16.121 11.021 1.00 79.88 114 MET A CA 1
ATOM 883 C C . MET A 1 114 ? -5.159 17.592 10.616 1.00 79.88 114 MET A C 1
ATOM 885 O O . MET A 1 114 ? -5.175 18.449 11.500 1.00 79.88 114 MET A O 1
ATOM 889 N N . LEU A 1 115 ? -5.368 17.894 9.328 1.00 86.19 115 LEU A N 1
ATOM 890 C CA . LEU A 1 115 ? -5.657 19.260 8.859 1.00 86.19 115 LEU A CA 1
ATOM 891 C C . LEU A 1 115 ? -6.982 19.810 9.408 1.00 86.19 115 LEU A C 1
ATOM 893 O O . LEU A 1 115 ? -7.116 21.013 9.626 1.00 86.19 115 LEU A O 1
ATOM 897 N N . LEU A 1 116 ? -7.952 18.937 9.687 1.00 84.19 116 LEU A N 1
ATOM 898 C CA . LEU A 1 116 ? -9.236 19.300 10.303 1.00 84.19 116 LEU A CA 1
ATOM 899 C C . LEU A 1 116 ? -9.114 19.626 11.811 1.00 84.19 116 LEU A C 1
ATOM 901 O O . LEU A 1 116 ? -10.069 20.111 12.430 1.00 84.19 116 LEU A O 1
ATOM 905 N N . GLY A 1 117 ? -7.928 19.423 12.397 1.00 77.44 117 GLY A N 1
ATOM 906 C CA . GLY A 1 117 ? -7.550 19.889 13.728 1.00 77.44 117 GLY A CA 1
ATOM 907 C C . GLY A 1 117 ? -8.370 19.265 14.859 1.00 77.44 117 GLY A C 1
ATOM 908 O O . GLY A 1 117 ? -8.580 18.051 14.922 1.00 77.44 117 GLY A O 1
ATOM 909 N N . ASN A 1 118 ? -8.836 20.113 15.779 1.00 78.38 118 ASN A N 1
ATOM 910 C CA . ASN A 1 118 ? -9.542 19.694 16.997 1.00 78.38 118 ASN A CA 1
ATOM 911 C C . ASN A 1 118 ? -11.034 19.395 16.782 1.00 78.38 118 ASN A C 1
ATOM 913 O O . ASN A 1 118 ? -11.729 19.056 17.735 1.00 78.38 118 ASN A O 1
ATOM 917 N N . LYS A 1 119 ? -11.550 19.527 15.552 1.00 81.62 119 LYS A N 1
ATOM 918 C CA . LYS A 1 119 ? -12.973 19.283 15.255 1.00 81.62 119 LYS A CA 1
ATOM 919 C C . LYS A 1 119 ? -13.329 17.797 15.180 1.00 81.62 119 LYS A C 1
ATOM 921 O O . LYS A 1 119 ? -14.508 17.464 15.132 1.00 81.62 119 LYS A O 1
ATOM 926 N N . ILE A 1 120 ? -12.328 16.916 15.155 1.00 79.19 120 ILE A N 1
ATOM 927 C CA . ILE A 1 120 ? -12.522 15.476 14.997 1.00 79.19 120 ILE A CA 1
ATOM 928 C C . ILE A 1 120 ? -12.247 14.766 16.324 1.00 79.19 120 ILE A C 1
ATOM 930 O O . ILE A 1 120 ? -11.144 14.907 16.863 1.00 79.19 120 ILE A O 1
ATOM 934 N N . PRO A 1 121 ? -13.206 13.976 16.839 1.00 79.69 121 PRO A N 1
ATOM 935 C CA . PRO A 1 121 ? -13.007 13.23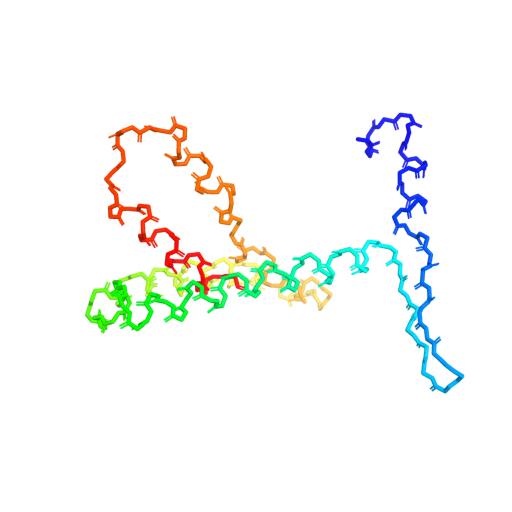0 18.069 1.00 79.69 121 PRO A CA 1
ATOM 936 C C . PRO A 1 121 ? -11.904 12.181 17.899 1.00 79.69 121 PRO A C 1
ATOM 938 O O . PRO A 1 121 ? -11.778 11.539 16.855 1.00 79.69 121 PRO A O 1
ATOM 941 N N . THR A 1 122 ? -11.112 11.979 18.951 1.00 73.94 122 THR A N 1
ATOM 942 C CA . THR A 1 122 ? -9.979 11.037 18.961 1.00 73.94 122 THR A CA 1
ATOM 943 C C . THR A 1 122 ? -10.404 9.606 18.618 1.00 73.94 122 THR A C 1
ATOM 945 O O . THR A 1 122 ? -9.651 8.878 17.980 1.00 73.94 122 THR A O 1
ATOM 948 N N . SER A 1 123 ? -11.637 9.223 18.962 1.00 72.00 123 SER A N 1
ATOM 949 C CA . SER A 1 123 ? -12.224 7.931 18.593 1.00 72.00 123 SER A CA 1
ATOM 950 C C . SER A 1 123 ? -12.338 7.727 17.080 1.00 72.00 123 SER A C 1
ATOM 952 O O . SER A 1 123 ? -12.132 6.613 16.616 1.00 72.00 123 SER A O 1
ATOM 954 N N . LEU A 1 124 ? -12.606 8.779 16.297 1.00 73.06 124 LEU A N 1
ATOM 955 C CA . LEU A 1 124 ? -12.719 8.676 14.839 1.00 73.06 124 LEU A CA 1
ATOM 956 C C . LEU A 1 1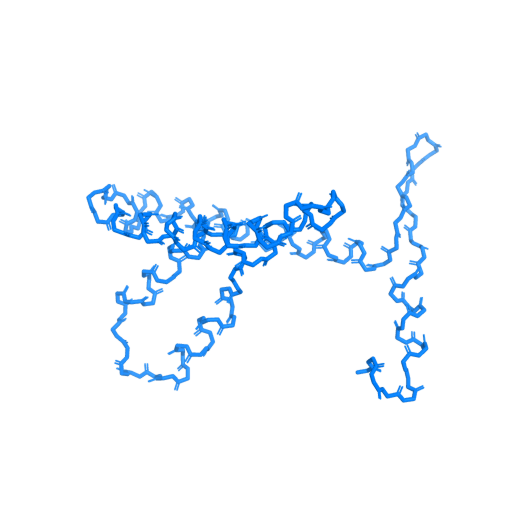24 ? -11.356 8.431 14.182 1.00 73.06 124 LEU A C 1
ATOM 958 O O . LEU A 1 124 ? -11.268 7.704 13.201 1.00 73.06 124 LEU A O 1
ATOM 962 N N . LYS A 1 125 ? -10.291 9.013 14.748 1.00 73.00 125 LYS A N 1
ATOM 963 C CA . LYS A 1 125 ? -8.911 8.806 14.284 1.00 73.00 125 LYS A CA 1
ATOM 964 C C . LYS A 1 125 ? -8.478 7.356 14.501 1.00 73.00 125 LYS A C 1
ATOM 966 O O . LYS A 1 125 ? -7.921 6.747 13.598 1.00 73.00 125 LYS A O 1
ATOM 971 N N . LEU A 1 126 ? -8.796 6.800 15.670 1.00 70.62 126 LEU A N 1
ATOM 972 C CA . LEU A 1 126 ? -8.513 5.400 16.005 1.00 70.62 126 LEU A CA 1
ATOM 973 C C . LEU A 1 126 ? -9.377 4.426 15.192 1.00 70.62 126 LEU A C 1
ATOM 975 O O . LEU A 1 126 ? -8.886 3.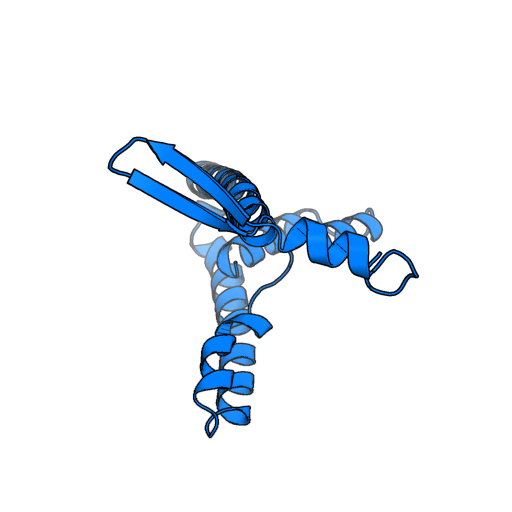390 14.747 1.00 70.62 126 LEU A O 1
ATOM 979 N N . PHE A 1 127 ? -10.639 4.785 14.937 1.00 73.06 127 PHE A N 1
ATOM 980 C CA . PHE A 1 127 ? -11.525 4.028 14.054 1.00 73.06 127 PHE A CA 1
ATOM 981 C C . PHE A 1 127 ? -10.975 3.954 12.627 1.00 73.06 127 PHE A C 1
ATOM 983 O O . PHE A 1 127 ? -10.897 2.866 12.071 1.00 73.06 127 PHE A O 1
ATOM 990 N N . LEU A 1 128 ? -10.558 5.087 12.053 1.00 72.50 128 LEU A N 1
ATOM 991 C CA . LEU A 1 128 ? -9.980 5.138 10.708 1.00 72.50 128 LEU A CA 1
ATOM 992 C C . LEU A 1 128 ? -8.661 4.377 10.612 1.00 72.50 128 LEU A C 1
ATOM 994 O O . LEU A 1 128 ? -8.462 3.660 9.642 1.00 72.50 128 LEU A O 1
ATOM 998 N N . LEU A 1 129 ? -7.799 4.481 11.626 1.00 69.81 129 LEU A N 1
ATOM 999 C CA . LEU A 1 129 ? -6.563 3.702 11.683 1.00 69.81 129 LEU A CA 1
ATOM 1000 C C . LEU A 1 129 ? -6.869 2.196 11.709 1.00 69.81 129 LEU A C 1
ATOM 1002 O O . LEU A 1 129 ? -6.237 1.436 10.990 1.00 69.81 129 LEU A O 1
ATOM 1006 N N . SER A 1 130 ? -7.889 1.773 12.462 1.00 69.12 130 SER A N 1
ATOM 1007 C CA . SER A 1 130 ? -8.312 0.367 12.508 1.00 69.12 130 SER A CA 1
ATOM 1008 C C . SER A 1 130 ? -8.918 -0.107 11.185 1.00 69.12 130 SER A C 1
ATOM 1010 O O . SER A 1 130 ? -8.542 -1.167 10.705 1.00 69.12 130 SER A O 1
ATOM 1012 N N . LEU A 1 131 ? -9.842 0.667 10.598 1.00 69.75 131 LEU A N 1
ATOM 1013 C CA . LEU A 1 131 ? -10.478 0.383 9.304 1.00 69.75 131 LEU A CA 1
ATOM 1014 C C . LEU A 1 131 ? -9.424 0.181 8.212 1.00 69.75 131 LEU A C 1
ATOM 1016 O O . LEU A 1 131 ? -9.474 -0.786 7.467 1.00 69.75 131 LEU A O 1
ATOM 1020 N N . ALA A 1 132 ? -8.450 1.082 8.173 1.00 67.50 132 ALA A N 1
ATOM 1021 C CA . ALA A 1 132 ? -7.454 1.125 7.126 1.00 67.50 132 ALA A CA 1
ATOM 1022 C C . ALA A 1 132 ? -6.448 -0.039 7.205 1.00 67.50 132 ALA A C 1
ATOM 1024 O O . ALA A 1 132 ? -6.025 -0.541 6.175 1.00 67.50 132 ALA A O 1
ATOM 1025 N N . ILE A 1 133 ? -6.146 -0.549 8.406 1.00 68.31 133 ILE A N 1
ATOM 1026 C CA . ILE A 1 133 ? -5.364 -1.792 8.563 1.00 68.31 133 ILE A CA 1
ATOM 1027 C C . ILE A 1 133 ? -6.106 -3.017 7.994 1.00 68.31 133 ILE A C 1
ATOM 1029 O O . ILE A 1 133 ? -5.465 -4.000 7.639 1.00 68.31 133 ILE A O 1
ATOM 1033 N N . PHE A 1 134 ? -7.443 -3.002 7.952 1.00 67.19 134 PHE A N 1
ATOM 1034 C CA . PHE A 1 134 ? -8.223 -4.114 7.399 1.00 67.19 134 PHE A CA 1
ATOM 1035 C C . PHE A 1 134 ? -8.424 -4.031 5.879 1.00 67.19 134 PHE A C 1
ATOM 1037 O O . PHE A 1 134 ? -8.718 -5.068 5.285 1.00 67.19 134 PHE A O 1
ATOM 1044 N N . ASP A 1 135 ? -8.311 -2.840 5.283 1.00 68.00 135 ASP A N 1
ATOM 1045 C CA . ASP A 1 135 ? -8.503 -2.620 3.840 1.00 68.00 135 ASP A CA 1
ATOM 1046 C C . ASP A 1 135 ? -7.205 -2.771 3.011 1.00 68.00 135 ASP A C 1
ATOM 1048 O O . ASP A 1 135 ? -7.303 -3.116 1.831 1.00 68.00 135 ASP A O 1
ATOM 1052 N N . ASP A 1 136 ? -6.023 -2.527 3.601 1.00 70.94 136 ASP A N 1
ATOM 1053 C CA . ASP A 1 136 ? -4.691 -2.720 2.977 1.00 70.94 136 ASP A CA 1
ATOM 1054 C C . ASP A 1 136 ? -4.166 -4.167 3.100 1.00 70.94 136 ASP A C 1
ATOM 1056 O O . ASP A 1 136 ? -3.619 -4.686 2.095 1.00 70.94 136 ASP A O 1
#

Sequence (136 aa):
CKNSSLSVIYTDFFHANFTVGFDHFQISKSLDLWINDGLIAIFFLCIGLELKYEILRGQLKNIRAVSLPIFGALGGMITPALIFAAINYSHDFAMKGWAIPTATDIAFAVGILMLLGNKIPTSLKLFLLSLAIFDD

Radius of gyration: 19.71 Å; chains: 1; bounding box: 46×40×45 Å